Protein AF-A0A260ZDC8-F1 (afdb_monomer)

Secondary structure (DSSP, 8-state):
---HHHHHHHHHHHHHHHHHHHHHHHHHHHHHPPPP---TTSHHHHTTSS-------S-PPPTT-SPPP-SS-TTHHHHHHHHHHHHHTTT-TTTTHHHHHHHHHHHHHTTSS----TTTTTTTS------------------PPP-------

InterPro domains:
  IPR051383 Cytochrome c oxidase assembly protein COX19 [PTHR21107] (49-133)

Nearest PDB structures (foldseek):
  7pnw-assembly1_2  TM=5.302E-01  e=1.764E+00  Mus musculus
  8any-assembly1_A2  TM=4.873E-01  e=1.279E+00  Homo sapiens

Foldseek 3Di:
DDDPVNVVVVVVVVVVVVVVVVVVVVVVCVVPPDDPPDPPPCPVPVVPPDDPDDDPPDPDADPQHDQADPPVCQLVVLVVVLVVQCVVVVNPVVRSVVSVVVSVVSCCVVVSHPDDDCVVVVNPDDPPPDDDPPPPPVPPPPPDDDDDDDDDD

Mean predicted aligned error: 18.74 Å

Solvent-accessible surface area (backbone atoms only — not comparable to full-atom values): 10041 Å² total; per-residue (Å²): 135,85,53,74,65,61,54,52,53,50,53,55,52,52,52,52,53,50,52,51,53,51,49,54,52,49,55,52,45,69,76,64,56,72,74,79,82,72,62,90,85,52,59,73,71,66,68,69,77,74,69,97,69,82,74,75,86,61,90,64,74,56,98,80,54,80,76,58,75,73,82,88,45,85,52,46,66,40,46,46,52,30,52,50,41,25,60,77,53,72,66,40,58,80,81,33,44,68,45,44,48,54,29,51,49,46,28,36,76,69,67,51,37,81,83,71,59,53,55,83,75,64,61,64,76,78,76,80,75,70,88,68,84,71,79,81,73,83,61,80,79,76,82,72,79,86,80,89,83,83,91,78,136

Structure (mmCIF, N/CA/C/O backbone):
data_AF-A0A260ZDC8-F1
#
_entry.id   AF-A0A260ZDC8-F1
#
loop_
_atom_site.group_PDB
_atom_site.id
_atom_site.type_symbol
_atom_site.label_atom_id
_atom_site.label_alt_id
_atom_site.label_comp_id
_atom_site.label_asym_id
_atom_site.label_entity_id
_atom_site.label_seq_id
_atom_site.pdbx_PDB_ins_code
_atom_site.Cartn_x
_atom_site.Cartn_y
_atom_site.Cartn_z
_atom_site.occupancy
_atom_site.B_iso_or_equiv
_atom_site.auth_seq_id
_atom_site.auth_comp_id
_atom_site.auth_asym_id
_atom_site.auth_atom_id
_atom_site.pdbx_PDB_model_num
ATOM 1 N N . MET A 1 1 ? 73.227 -2.361 -9.002 1.00 75.94 1 MET A N 1
ATOM 2 C CA . MET A 1 1 ? 72.735 -1.542 -7.869 1.00 75.94 1 MET A CA 1
ATOM 3 C C . MET A 1 1 ? 71.475 -0.831 -8.337 1.00 75.94 1 MET A C 1
ATOM 5 O O . MET A 1 1 ? 71.539 -0.147 -9.349 1.00 75.94 1 MET A O 1
ATOM 9 N N . VAL A 1 2 ? 70.328 -1.054 -7.692 1.00 82.50 2 VAL A N 1
ATOM 10 C CA . VAL A 1 2 ? 69.068 -0.386 -8.069 1.00 82.50 2 VAL A CA 1
ATOM 11 C C . VAL A 1 2 ? 69.085 1.037 -7.507 1.00 82.50 2 VAL A C 1
ATOM 13 O O . VAL A 1 2 ? 69.376 1.231 -6.328 1.00 82.50 2 VAL A O 1
ATOM 16 N N . SER A 1 3 ? 68.812 2.037 -8.350 1.00 87.50 3 SER A N 1
ATOM 17 C CA . SER A 1 3 ? 68.726 3.436 -7.913 1.00 87.50 3 SER A CA 1
ATOM 18 C C . SER A 1 3 ? 67.497 3.646 -7.025 1.00 87.50 3 SER A C 1
ATOM 20 O O . SER A 1 3 ? 66.419 3.133 -7.324 1.00 87.50 3 SER A O 1
ATOM 22 N N . LYS A 1 4 ? 67.625 4.470 -5.979 1.00 85.69 4 LYS A N 1
ATOM 23 C CA . LYS A 1 4 ? 66.506 4.863 -5.102 1.00 85.69 4 LYS A CA 1
ATOM 24 C C . LYS A 1 4 ? 65.321 5.442 -5.892 1.00 85.69 4 LYS A C 1
ATOM 26 O O . LYS A 1 4 ? 64.175 5.211 -5.521 1.00 85.69 4 LYS A O 1
ATOM 31 N N . SER A 1 5 ? 65.593 6.109 -7.018 1.00 84.75 5 SER A N 1
ATOM 32 C CA . SER A 1 5 ? 64.555 6.632 -7.916 1.00 84.75 5 SER A CA 1
ATOM 33 C C . SER A 1 5 ? 63.720 5.534 -8.579 1.00 84.75 5 SER A C 1
ATOM 35 O O . SER A 1 5 ? 62.511 5.685 -8.687 1.00 84.75 5 SER A O 1
ATOM 37 N N . GLN A 1 6 ? 64.339 4.413 -8.958 1.00 86.81 6 GLN A N 1
ATOM 38 C CA . GLN A 1 6 ? 63.660 3.272 -9.587 1.00 86.81 6 GLN A CA 1
ATOM 39 C C . GLN A 1 6 ? 62.767 2.518 -8.589 1.00 86.81 6 GLN A C 1
ATOM 41 O O . GLN A 1 6 ? 61.715 1.999 -8.948 1.00 86.81 6 GLN A O 1
ATOM 46 N N . ILE A 1 7 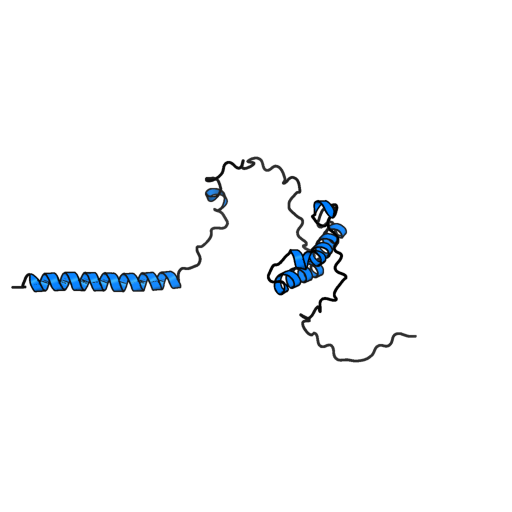? 63.159 2.498 -7.312 1.00 90.06 7 ILE A N 1
ATOM 47 C CA . ILE A 1 7 ? 62.334 1.936 -6.233 1.00 90.06 7 ILE A CA 1
ATOM 48 C C . ILE A 1 7 ? 61.107 2.828 -5.998 1.00 90.06 7 ILE A C 1
ATOM 50 O O . ILE A 1 7 ? 59.986 2.334 -5.898 1.00 90.06 7 ILE A O 1
ATOM 54 N N . GLN A 1 8 ? 61.303 4.149 -5.957 1.00 88.19 8 GLN A N 1
ATOM 55 C CA . GLN A 1 8 ? 60.221 5.104 -5.713 1.00 88.19 8 GLN A CA 1
ATOM 56 C C . GLN A 1 8 ? 59.183 5.125 -6.844 1.00 88.19 8 GLN A C 1
ATOM 58 O O . GLN A 1 8 ? 57.983 5.145 -6.567 1.00 88.19 8 GLN A O 1
ATOM 63 N N . THR A 1 9 ? 59.615 5.074 -8.106 1.00 89.69 9 THR A N 1
ATOM 64 C CA . THR A 1 9 ? 58.690 4.980 -9.247 1.00 89.69 9 THR A CA 1
ATOM 65 C C . THR A 1 9 ? 57.917 3.661 -9.246 1.00 89.69 9 THR A C 1
ATOM 67 O O . THR A 1 9 ? 56.724 3.663 -9.544 1.00 89.69 9 THR A O 1
ATOM 70 N N . GLY A 1 10 ? 58.547 2.555 -8.834 1.00 90.88 10 GLY A N 1
ATOM 71 C CA . GLY A 1 10 ? 57.879 1.261 -8.672 1.00 90.88 10 GLY A CA 1
ATOM 72 C C . GLY A 1 10 ? 56.771 1.276 -7.613 1.00 90.88 10 GLY A C 1
ATOM 73 O O . GLY A 1 10 ? 55.671 0.790 -7.870 1.00 90.88 10 GLY A O 1
ATOM 74 N N . ILE A 1 11 ? 57.021 1.888 -6.450 1.00 93.44 11 ILE A N 1
ATOM 75 C CA . ILE A 1 11 ? 56.027 1.997 -5.366 1.00 93.44 11 ILE A CA 1
ATOM 76 C C . ILE A 1 11 ? 54.827 2.845 -5.802 1.00 93.44 11 ILE A C 1
ATOM 78 O O . ILE A 1 11 ? 53.681 2.446 -5.598 1.00 93.44 11 ILE A O 1
ATOM 82 N N . LEU A 1 12 ? 55.074 4.003 -6.423 1.00 93.06 12 LEU A N 1
ATOM 83 C CA . LEU A 1 12 ? 53.998 4.882 -6.889 1.00 93.06 12 LEU A CA 1
ATOM 84 C C . LEU A 1 12 ? 53.160 4.220 -7.992 1.00 93.06 12 LEU A C 1
ATOM 86 O O . LEU A 1 12 ? 51.933 4.321 -7.968 1.00 93.06 12 LEU A O 1
ATOM 90 N N . GLY A 1 13 ? 53.804 3.493 -8.910 1.00 93.06 13 GLY A N 1
ATOM 91 C CA . GLY A 1 13 ? 53.114 2.730 -9.950 1.00 93.06 13 GLY A CA 1
ATOM 92 C C . GLY A 1 13 ? 52.233 1.613 -9.383 1.00 93.06 13 GLY A C 1
ATOM 93 O O . GLY A 1 13 ? 51.073 1.488 -9.775 1.00 93.06 13 GLY A O 1
ATOM 94 N N . ALA A 1 14 ? 52.741 0.841 -8.419 1.00 92.25 14 ALA A N 1
ATOM 95 C CA . ALA A 1 14 ? 51.980 -0.235 -7.784 1.00 92.25 14 ALA A CA 1
ATOM 96 C C . ALA A 1 14 ? 50.764 0.294 -7.002 1.00 92.25 14 ALA A C 1
ATOM 98 O O . ALA A 1 14 ? 49.666 -0.247 -7.138 1.00 92.25 14 ALA A O 1
ATOM 99 N N . SER A 1 15 ? 50.928 1.386 -6.248 1.00 92.31 15 SER A N 1
ATOM 100 C CA . SER A 1 15 ? 49.833 2.020 -5.501 1.00 92.31 15 SER A CA 1
ATOM 101 C C . SER A 1 15 ? 48.730 2.549 -6.418 1.00 92.31 15 SER A C 1
ATOM 103 O O . SER A 1 15 ? 47.547 2.356 -6.135 1.00 92.31 15 SER A O 1
ATOM 105 N N . LEU A 1 16 ? 49.098 3.172 -7.543 1.00 94.50 16 LEU A N 1
ATOM 106 C CA . LEU A 1 16 ? 48.127 3.667 -8.518 1.00 94.50 16 LEU A CA 1
ATOM 107 C C . LEU A 1 16 ? 47.341 2.514 -9.159 1.00 94.50 16 LEU A C 1
ATOM 109 O O . LEU A 1 16 ? 46.116 2.571 -9.237 1.00 94.50 16 LEU A O 1
ATOM 113 N N . MET A 1 17 ? 48.026 1.439 -9.554 1.00 93.31 17 MET A N 1
ATOM 114 C CA . MET A 1 17 ? 47.374 0.253 -10.120 1.00 93.31 17 MET A CA 1
ATOM 115 C C . MET A 1 17 ? 46.437 -0.423 -9.114 1.00 93.31 17 MET A C 1
ATOM 117 O O . MET A 1 17 ? 45.345 -0.858 -9.483 1.00 93.31 17 MET A O 1
ATOM 121 N N . MET A 1 18 ? 46.818 -0.473 -7.837 1.00 93.75 18 MET A N 1
ATOM 122 C CA . MET A 1 18 ? 45.972 -1.033 -6.782 1.00 93.75 18 MET A CA 1
ATOM 123 C C . MET A 1 18 ? 44.725 -0.176 -6.530 1.00 93.75 18 MET A C 1
ATOM 125 O O . MET A 1 18 ? 43.632 -0.716 -6.388 1.00 93.75 18 MET A O 1
ATOM 129 N N . ALA A 1 19 ? 44.854 1.153 -6.546 1.00 94.12 19 ALA A N 1
ATOM 130 C CA . ALA A 1 19 ? 43.715 2.058 -6.404 1.00 94.12 19 ALA A CA 1
ATOM 131 C C . ALA A 1 19 ? 42.733 1.934 -7.579 1.00 94.12 19 ALA A C 1
ATOM 133 O O . ALA A 1 19 ? 41.524 1.831 -7.369 1.00 94.12 19 ALA A O 1
ATOM 134 N N . ILE A 1 20 ? 43.253 1.881 -8.809 1.00 95.56 20 ILE A N 1
ATOM 135 C CA . ILE A 1 20 ? 42.438 1.749 -10.022 1.00 95.56 20 ILE A CA 1
ATOM 136 C C . ILE A 1 20 ? 41.698 0.406 -10.029 1.00 95.56 20 ILE A C 1
ATOM 138 O O . ILE A 1 20 ? 40.485 0.367 -10.222 1.00 95.56 20 ILE A O 1
ATOM 142 N N . THR A 1 21 ? 42.404 -0.699 -9.779 1.00 94.81 21 THR A N 1
ATOM 143 C CA . THR A 1 21 ? 41.791 -2.039 -9.759 1.00 94.81 21 THR A CA 1
ATOM 144 C C . THR A 1 21 ? 40.759 -2.181 -8.644 1.00 94.81 21 THR A C 1
ATOM 146 O O . THR A 1 21 ? 39.665 -2.684 -8.894 1.00 94.81 21 THR A O 1
ATOM 149 N N . CYS A 1 22 ? 41.052 -1.677 -7.443 1.00 91.44 22 CYS A N 1
ATOM 150 C CA . CYS A 1 22 ? 40.108 -1.687 -6.328 1.00 91.44 22 CYS A CA 1
ATOM 151 C C . CYS A 1 22 ? 38.849 -0.853 -6.637 1.00 91.44 22 CYS A C 1
ATOM 153 O O . CYS A 1 22 ? 37.739 -1.307 -6.365 1.00 91.44 22 CYS A O 1
ATOM 155 N N . GLY A 1 23 ? 38.999 0.310 -7.282 1.00 94.62 23 GLY A N 1
ATOM 156 C CA . GLY A 1 23 ? 37.877 1.142 -7.731 1.00 94.62 23 GLY A CA 1
ATOM 157 C C . GLY A 1 23 ? 36.967 0.432 -8.739 1.00 94.62 23 GLY A C 1
ATOM 158 O O . GLY A 1 23 ? 35.755 0.375 -8.533 1.00 94.62 23 GLY A O 1
ATOM 159 N N . TYR A 1 24 ? 37.542 -0.190 -9.776 1.00 95.81 24 TYR A N 1
ATOM 160 C CA . TYR A 1 24 ? 36.766 -0.962 -10.757 1.00 95.81 24 TYR A CA 1
ATOM 161 C C . TYR A 1 24 ? 36.030 -2.149 -10.123 1.00 95.81 24 TYR A C 1
ATOM 163 O O . TYR A 1 24 ? 34.867 -2.394 -10.445 1.00 95.81 24 TYR A O 1
ATOM 171 N N . ILE A 1 25 ? 36.679 -2.873 -9.205 1.00 93.56 25 ILE A N 1
ATOM 172 C CA . ILE A 1 25 ? 36.056 -3.987 -8.474 1.00 93.56 25 ILE A CA 1
ATOM 173 C C . ILE A 1 25 ? 34.901 -3.477 -7.604 1.00 93.56 25 ILE A C 1
ATOM 175 O O . ILE A 1 25 ? 33.834 -4.093 -7.579 1.00 93.56 25 ILE A O 1
ATOM 179 N N . TYR A 1 26 ? 35.085 -2.343 -6.924 1.00 92.12 26 TYR A N 1
ATOM 180 C CA . TYR A 1 26 ? 34.056 -1.740 -6.084 1.00 92.12 26 TYR A CA 1
ATOM 181 C C . TYR A 1 26 ? 32.831 -1.301 -6.897 1.00 92.12 26 TYR A C 1
ATOM 183 O O . TYR A 1 26 ? 31.707 -1.652 -6.539 1.00 92.12 26 TYR A O 1
ATOM 191 N N . GLU A 1 27 ? 33.021 -0.610 -8.025 1.00 91.88 27 GLU A N 1
ATOM 192 C CA . GLU A 1 27 ? 31.918 -0.232 -8.921 1.00 91.88 27 GLU A CA 1
ATOM 193 C C . GLU A 1 27 ? 31.216 -1.451 -9.540 1.00 91.88 27 GLU A C 1
ATOM 195 O O . GLU A 1 27 ? 29.985 -1.477 -9.653 1.00 91.88 27 GLU A O 1
ATOM 200 N N . TYR A 1 28 ? 31.974 -2.483 -9.924 1.00 93.81 28 TYR A N 1
ATOM 201 C CA . TYR A 1 28 ? 31.418 -3.733 -10.445 1.00 93.81 28 TYR A CA 1
ATOM 202 C C . TYR A 1 28 ? 30.541 -4.432 -9.400 1.00 93.81 28 TYR A C 1
ATOM 204 O O . TYR A 1 28 ? 29.414 -4.837 -9.704 1.00 93.81 28 TYR A O 1
ATOM 212 N N . TRP A 1 29 ? 31.026 -4.505 -8.158 1.00 90.12 29 TRP A N 1
ATOM 213 C CA . TRP A 1 29 ? 30.273 -5.031 -7.025 1.00 90.12 29 TRP A CA 1
ATOM 214 C C . TRP A 1 29 ? 29.031 -4.183 -6.725 1.00 90.12 29 TRP A C 1
ATOM 216 O O . TRP A 1 29 ? 27.955 -4.739 -6.528 1.00 90.12 29 TRP A O 1
ATOM 226 N N . GLN A 1 30 ? 29.114 -2.849 -6.776 1.00 86.75 30 GLN A N 1
ATOM 227 C CA . GLN A 1 30 ? 27.949 -1.982 -6.561 1.00 86.75 30 GLN A CA 1
ATOM 228 C C . GLN A 1 30 ? 26.826 -2.217 -7.582 1.00 86.75 30 GLN A C 1
ATOM 230 O O . GLN A 1 30 ? 25.653 -2.120 -7.211 1.00 86.75 30 GLN A O 1
ATOM 235 N N . LYS A 1 31 ? 27.170 -2.542 -8.836 1.00 90.81 31 LYS A N 1
ATOM 236 C CA . LYS A 1 31 ? 26.202 -2.855 -9.903 1.00 90.81 31 LYS A CA 1
ATOM 237 C C . LYS A 1 31 ? 25.563 -4.239 -9.765 1.00 90.81 31 LYS A C 1
ATOM 239 O O . LYS A 1 31 ? 24.433 -4.412 -10.204 1.00 90.81 31 LYS A O 1
ATOM 244 N N . HIS A 1 32 ? 26.260 -5.197 -9.155 1.00 89.19 32 HIS A N 1
ATOM 245 C CA . HIS A 1 32 ? 25.826 -6.599 -9.066 1.00 89.19 32 HIS A CA 1
ATOM 246 C C . HIS A 1 32 ? 25.562 -7.066 -7.635 1.00 89.19 32 HIS A C 1
ATOM 248 O O . HIS A 1 32 ? 25.428 -8.267 -7.397 1.00 89.19 32 HIS A O 1
ATOM 254 N N . LYS A 1 33 ? 25.498 -6.145 -6.667 1.00 83.31 33 LYS A N 1
ATOM 255 C CA . LYS A 1 33 ? 25.159 -6.499 -5.293 1.00 83.31 33 LYS A CA 1
ATOM 256 C C . LYS A 1 33 ? 23.786 -7.183 -5.307 1.00 83.31 33 LYS A C 1
ATOM 258 O O . LYS A 1 33 ? 22.835 -6.590 -5.831 1.00 83.31 33 LYS A O 1
ATOM 263 N N . PRO A 1 34 ? 23.662 -8.416 -4.779 1.00 80.81 34 PRO A N 1
ATOM 264 C CA . PRO A 1 34 ? 22.345 -8.993 -4.581 1.00 80.81 34 PRO A CA 1
ATOM 265 C C . PRO A 1 34 ? 21.536 -8.009 -3.724 1.00 80.81 34 PRO A C 1
ATOM 267 O O . PRO A 1 34 ? 22.127 -7.298 -2.895 1.00 80.81 34 PRO A O 1
ATOM 270 N N . PRO A 1 35 ? 20.211 -7.902 -3.931 1.00 79.75 35 PRO A N 1
ATOM 271 C CA . PRO A 1 35 ? 19.386 -7.151 -2.998 1.00 79.75 35 PRO A CA 1
ATOM 272 C C . PRO A 1 35 ? 19.725 -7.645 -1.588 1.00 79.75 35 PRO A C 1
ATOM 274 O O . PRO A 1 35 ? 19.969 -8.845 -1.431 1.00 79.75 35 PRO A O 1
ATOM 277 N N . PRO A 1 36 ? 19.816 -6.751 -0.584 1.00 74.88 36 PRO A N 1
ATOM 278 C CA . PRO A 1 36 ? 20.032 -7.206 0.779 1.00 74.88 36 PRO A CA 1
ATOM 279 C C . PRO A 1 36 ? 18.994 -8.291 1.045 1.00 74.88 36 PRO A C 1
ATOM 281 O O . PRO A 1 36 ? 17.800 -8.046 0.864 1.00 74.88 36 PRO A O 1
ATOM 284 N N . GLU A 1 37 ? 19.442 -9.503 1.375 1.00 69.56 37 GLU A N 1
ATOM 285 C CA . GLU A 1 37 ? 18.529 -10.523 1.858 1.00 69.56 37 GLU A CA 1
ATOM 286 C C . GLU A 1 37 ? 17.964 -9.950 3.140 1.00 69.56 37 GLU A C 1
ATOM 288 O O . GLU A 1 37 ? 18.653 -9.818 4.147 1.00 69.56 37 GLU A O 1
ATOM 293 N N . ILE A 1 38 ? 16.733 -9.474 3.053 1.00 62.56 38 ILE A N 1
ATOM 294 C CA . ILE A 1 38 ? 16.008 -8.999 4.202 1.00 62.56 38 ILE A CA 1
ATOM 295 C C . ILE A 1 38 ? 15.522 -10.271 4.905 1.00 62.56 38 ILE A C 1
ATOM 297 O O . ILE A 1 38 ? 14.599 -10.910 4.389 1.00 62.56 38 ILE A O 1
ATOM 301 N N . PRO A 1 39 ? 16.087 -10.676 6.060 1.00 64.06 39 PRO A N 1
ATOM 302 C CA . PRO A 1 39 ? 15.487 -11.742 6.835 1.00 64.06 39 PRO A CA 1
ATOM 303 C C . PRO A 1 39 ? 14.135 -11.232 7.336 1.00 64.06 39 PRO A C 1
ATOM 305 O O . PRO A 1 39 ? 14.047 -10.413 8.252 1.00 64.06 39 PRO A O 1
ATOM 308 N N . ILE A 1 40 ? 13.062 -11.749 6.740 1.00 63.00 40 ILE A N 1
ATOM 309 C CA . ILE A 1 40 ? 11.662 -11.540 7.149 1.00 63.00 40 ILE A CA 1
ATOM 310 C C . ILE A 1 40 ? 11.423 -11.789 8.652 1.00 63.00 40 ILE A C 1
ATOM 312 O O . ILE A 1 40 ? 10.418 -11.343 9.185 1.00 63.00 40 ILE A O 1
ATOM 316 N N . GLN A 1 41 ? 12.358 -12.440 9.352 1.00 59.53 41 GLN A N 1
ATOM 317 C CA . GLN A 1 41 ? 12.256 -12.800 10.766 1.00 59.53 41 GLN A CA 1
ATOM 318 C C . GLN A 1 41 ? 13.000 -11.866 11.743 1.00 59.53 41 GLN A C 1
ATOM 320 O O . GLN A 1 41 ? 12.909 -12.088 12.946 1.00 59.53 41 GLN A O 1
ATOM 325 N N . SER A 1 42 ? 13.751 -10.845 11.293 1.00 57.69 42 SER A N 1
ATOM 326 C CA . SER A 1 42 ? 14.580 -10.028 12.212 1.00 57.69 42 SER A CA 1
ATOM 327 C C . SER A 1 42 ? 14.206 -8.545 12.320 1.00 57.69 42 SER A C 1
ATOM 329 O O . SER A 1 42 ? 14.893 -7.799 13.026 1.00 57.69 42 SER A O 1
ATOM 331 N N . TRP A 1 43 ? 13.130 -8.097 11.667 1.00 56.97 43 TRP A N 1
ATOM 332 C CA . TRP A 1 43 ? 12.678 -6.698 11.741 1.00 56.97 43 TRP A CA 1
ATOM 333 C C . TRP A 1 43 ? 12.189 -6.286 13.130 1.00 56.97 43 TRP A C 1
ATOM 335 O O . TRP A 1 43 ? 12.360 -5.130 13.527 1.00 56.97 43 TRP A O 1
ATOM 345 N N . ASP A 1 44 ? 11.681 -7.241 13.911 1.00 62.25 44 ASP A N 1
ATOM 346 C CA . ASP A 1 44 ? 11.185 -6.995 15.267 1.00 62.25 44 ASP A CA 1
ATOM 347 C C . ASP A 1 44 ? 12.277 -6.468 16.199 1.00 62.25 44 ASP A C 1
ATOM 349 O O . ASP A 1 44 ? 12.001 -5.613 17.046 1.00 62.25 44 ASP A O 1
ATOM 353 N N . LYS A 1 45 ? 13.518 -6.934 16.000 1.00 60.28 45 LYS A N 1
ATOM 354 C CA . LYS A 1 45 ? 14.691 -6.576 16.806 1.00 60.28 45 LYS A CA 1
ATOM 355 C C . LYS A 1 45 ? 15.251 -5.194 16.462 1.00 60.28 45 LYS A C 1
ATOM 357 O O . LYS A 1 45 ? 15.790 -4.528 17.338 1.00 60.28 45 LYS A O 1
ATOM 362 N N . TYR A 1 46 ? 15.134 -4.755 15.207 1.00 56.50 46 TYR A N 1
ATOM 363 C CA . TYR A 1 46 ? 15.711 -3.480 14.762 1.00 56.50 46 TYR A CA 1
ATOM 364 C C . TYR A 1 46 ? 14.791 -2.291 15.066 1.00 56.50 46 TYR A C 1
ATOM 366 O O . TYR A 1 46 ? 15.254 -1.213 15.422 1.00 56.50 46 TYR A O 1
ATOM 374 N N . MET A 1 47 ? 13.472 -2.494 15.025 1.00 59.97 47 MET A N 1
ATOM 375 C CA . MET A 1 47 ? 12.511 -1.426 15.318 1.00 59.97 47 MET A CA 1
ATOM 376 C C . MET A 1 47 ? 12.233 -1.226 16.825 1.00 59.97 47 MET A C 1
ATOM 378 O O . MET A 1 47 ? 11.426 -0.366 17.178 1.00 59.97 47 MET A O 1
ATOM 382 N N . SER A 1 48 ? 12.801 -2.035 17.733 1.00 56.78 48 SER A N 1
ATOM 383 C CA . SER A 1 48 ? 12.554 -1.911 19.185 1.00 56.78 48 SER A CA 1
ATOM 384 C C . SER A 1 48 ? 13.485 -0.924 19.885 1.00 56.78 48 SER A C 1
ATOM 386 O O . SER A 1 48 ? 13.280 -0.636 21.059 1.00 56.78 48 SER A O 1
ATOM 388 N N . GLN A 1 49 ? 14.520 -0.436 19.197 1.00 60.31 49 GLN A N 1
ATOM 389 C CA . GLN A 1 49 ? 15.612 0.309 19.827 1.00 60.31 49 GLN A CA 1
ATOM 390 C C . GLN A 1 49 ? 15.531 1.831 19.633 1.00 60.31 49 GLN A C 1
ATOM 392 O O . GLN A 1 49 ? 16.277 2.567 20.270 1.00 60.31 49 GLN A O 1
ATOM 397 N N . THR A 1 50 ? 14.606 2.324 18.807 1.00 51.75 50 THR A N 1
ATOM 398 C CA . THR A 1 50 ? 14.489 3.754 18.488 1.00 51.75 50 THR A CA 1
ATOM 399 C C . THR A 1 50 ? 13.033 4.216 18.533 1.00 51.75 50 THR A C 1
ATOM 401 O O . THR A 1 50 ? 12.400 4.406 17.497 1.00 51.75 50 THR A O 1
ATOM 404 N N . GLY A 1 51 ? 12.474 4.400 19.730 1.00 63.31 51 GLY A N 1
ATOM 405 C CA . GLY A 1 51 ? 11.240 5.174 19.880 1.00 63.31 51 GLY A CA 1
ATOM 406 C C . GLY A 1 51 ? 10.553 5.029 21.243 1.00 63.31 51 GLY A C 1
ATOM 407 O O . GLY A 1 51 ? 10.533 3.932 21.792 1.00 63.31 51 GLY A O 1
ATOM 408 N N . PRO A 1 52 ? 9.929 6.095 21.779 1.00 62.91 52 PRO A N 1
ATOM 409 C CA . PRO A 1 52 ? 9.147 6.056 23.018 1.00 62.91 52 PRO A CA 1
ATOM 410 C C . PRO A 1 52 ? 7.735 5.466 22.818 1.00 62.91 52 PRO A C 1
ATOM 412 O O . PRO A 1 52 ? 6.841 5.698 23.628 1.00 62.91 52 PRO A O 1
ATOM 415 N N . PHE A 1 53 ? 7.500 4.720 21.735 1.00 60.62 53 PHE A N 1
ATOM 416 C CA . PHE A 1 53 ? 6.212 4.081 21.497 1.00 60.62 53 PHE A CA 1
ATOM 417 C C . PHE A 1 53 ? 6.167 2.747 22.245 1.00 60.62 53 PHE A C 1
ATOM 419 O O . PHE A 1 53 ? 6.906 1.816 21.925 1.00 60.62 53 PHE A O 1
ATOM 426 N N . ILE A 1 54 ? 5.307 2.683 23.263 1.00 60.22 54 ILE A N 1
ATOM 427 C CA . ILE A 1 54 ? 4.994 1.486 24.046 1.00 60.22 54 ILE A CA 1
ATOM 428 C C . ILE A 1 54 ? 4.707 0.327 23.083 1.00 60.22 54 ILE A C 1
ATOM 430 O O . ILE A 1 54 ? 3.669 0.288 22.424 1.00 60.22 54 ILE A O 1
ATOM 434 N N . ARG A 1 55 ? 5.621 -0.643 23.000 1.00 60.91 55 ARG A N 1
ATOM 435 C CA . ARG A 1 55 ? 5.299 -1.943 22.417 1.00 60.91 55 ARG A CA 1
ATOM 436 C C . ARG A 1 55 ? 4.430 -2.665 23.431 1.00 60.91 55 ARG A C 1
ATOM 438 O O . ARG A 1 55 ? 4.903 -3.036 24.499 1.00 60.91 55 ARG A O 1
ATOM 445 N N . VAL A 1 56 ? 3.153 -2.800 23.104 1.00 58.19 56 VAL A N 1
ATOM 446 C CA . VAL A 1 56 ? 2.181 -3.616 23.829 1.00 58.19 56 VAL A CA 1
ATOM 447 C C . VAL A 1 56 ? 2.719 -5.056 23.852 1.00 58.19 56 VAL A C 1
ATOM 449 O O . VAL A 1 56 ? 2.689 -5.759 22.848 1.00 58.19 56 VAL A O 1
ATOM 452 N N . THR A 1 57 ? 3.336 -5.449 24.969 1.00 66.50 57 THR A N 1
ATOM 453 C CA . THR A 1 57 ? 4.011 -6.748 25.175 1.00 66.50 57 THR A CA 1
ATOM 454 C C . THR A 1 57 ? 3.065 -7.855 25.625 1.00 66.50 57 THR A C 1
ATOM 456 O O . THR A 1 57 ? 3.460 -9.014 25.718 1.00 66.50 57 THR A O 1
ATOM 459 N N . THR A 1 58 ? 1.801 -7.527 25.865 1.00 57.19 58 THR A N 1
ATOM 460 C CA . THR A 1 58 ? 0.715 -8.495 25.951 1.00 57.19 58 THR A CA 1
ATOM 461 C C . THR A 1 58 ? -0.008 -8.458 24.616 1.00 57.19 58 THR A C 1
ATOM 463 O O . THR A 1 58 ? -0.388 -7.385 24.170 1.00 57.19 58 THR A O 1
ATOM 466 N N . VAL A 1 59 ? -0.191 -9.592 23.938 1.00 54.88 59 VAL A N 1
ATOM 467 C CA . VAL A 1 59 ? -1.008 -9.644 22.713 1.00 54.88 59 VAL A CA 1
ATOM 468 C C . VAL A 1 59 ? -2.469 -9.427 23.115 1.00 54.88 59 VAL A C 1
ATOM 470 O O . VAL A 1 59 ? -3.260 -10.358 23.206 1.00 54.88 59 VAL A O 1
ATOM 473 N N . SER A 1 60 ? -2.830 -8.186 23.431 1.00 58.84 60 SER A N 1
ATOM 474 C CA . SER A 1 60 ? -4.213 -7.760 23.371 1.00 58.84 60 SER A CA 1
ATOM 475 C C . SER A 1 60 ? -4.589 -7.819 21.901 1.00 58.84 60 SER A C 1
ATOM 477 O O . SER A 1 60 ? -3.858 -7.285 21.062 1.00 58.84 60 SER A O 1
ATOM 479 N N . ALA A 1 61 ? -5.703 -8.479 21.584 1.00 59.84 61 ALA A N 1
ATOM 480 C CA . ALA A 1 61 ? -6.236 -8.454 20.231 1.00 59.84 61 ALA A CA 1
ATOM 481 C C . ALA A 1 61 ? -6.274 -6.992 19.746 1.00 59.84 61 ALA A C 1
ATOM 483 O O . ALA A 1 61 ? -6.610 -6.108 20.549 1.00 59.84 61 ALA A O 1
ATOM 484 N N . PRO A 1 62 ? -5.896 -6.713 18.480 1.00 60.94 62 PRO A N 1
ATOM 485 C CA . PRO A 1 62 ? -6.041 -5.376 17.928 1.00 60.94 62 PRO A CA 1
ATOM 486 C C . PRO A 1 62 ? -7.468 -4.920 18.208 1.00 60.94 62 PRO A C 1
ATOM 488 O O . PRO A 1 62 ? -8.399 -5.699 18.020 1.00 60.94 62 PRO A O 1
ATOM 491 N N . LEU A 1 63 ? -7.652 -3.679 18.656 1.00 62.28 63 LEU A N 1
ATOM 492 C CA . LEU A 1 63 ? -8.971 -3.169 19.050 1.00 62.28 63 LEU A CA 1
ATOM 493 C C . LEU A 1 63 ? -10.043 -3.333 17.951 1.00 62.28 63 LEU A C 1
ATOM 495 O O . LEU A 1 63 ? -11.227 -3.339 18.263 1.00 62.28 63 LEU A O 1
ATOM 499 N N . LYS A 1 64 ? -9.6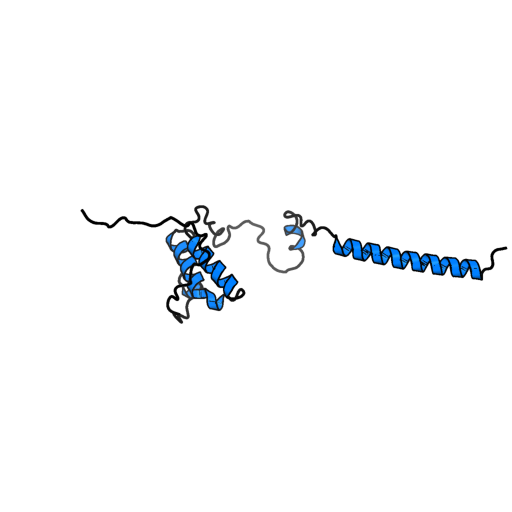31 -3.486 16.683 1.00 61.75 64 LYS A N 1
ATOM 500 C CA . LYS A 1 64 ? -10.494 -3.762 15.521 1.00 61.75 64 LYS A CA 1
ATOM 501 C C . LYS A 1 64 ? -10.222 -5.111 14.817 1.00 61.75 64 LYS A C 1
ATOM 503 O O . LYS A 1 64 ? -10.676 -5.315 13.699 1.00 61.75 64 LYS A O 1
ATOM 508 N N . GLY A 1 65 ? -9.481 -6.026 15.447 1.00 62.91 65 GLY A N 1
ATOM 509 C CA . GLY A 1 65 ? -9.115 -7.328 14.874 1.00 62.91 65 GLY A CA 1
ATOM 510 C C . GLY A 1 65 ? -8.182 -7.243 13.656 1.00 62.91 65 GLY A C 1
ATOM 511 O O . GLY A 1 65 ? -7.834 -6.165 13.175 1.00 62.91 65 GLY A O 1
ATOM 512 N N . SER A 1 66 ? -7.719 -8.394 13.165 1.00 68.94 66 SER A N 1
ATOM 513 C CA . SER A 1 66 ? -7.057 -8.487 11.859 1.00 68.94 66 SER A CA 1
ATOM 514 C C . SER A 1 66 ? -8.110 -8.307 10.767 1.00 68.94 66 SER A C 1
ATOM 516 O O . SER A 1 66 ? -9.103 -9.031 10.769 1.00 68.94 66 SER A O 1
ATOM 518 N N . PHE A 1 67 ? -7.904 -7.363 9.847 1.00 62.62 67 PHE A N 1
ATOM 519 C CA . PHE A 1 67 ? -8.853 -7.096 8.766 1.00 62.62 67 PHE A CA 1
ATOM 520 C C . PHE A 1 67 ? -9.138 -8.384 7.975 1.00 62.62 67 PHE A C 1
ATOM 522 O O . PHE A 1 67 ? -8.180 -9.012 7.512 1.00 62.62 67 PHE A O 1
ATOM 529 N N . PRO A 1 68 ? -10.408 -8.798 7.821 1.00 79.31 68 PRO A N 1
ATOM 530 C CA . PRO A 1 68 ? -10.747 -10.009 7.088 1.00 79.31 68 PRO A CA 1
ATOM 531 C C . PRO A 1 68 ? -10.193 -9.930 5.664 1.00 79.31 68 PRO A C 1
ATOM 533 O O . PRO A 1 68 ? -10.398 -8.937 4.956 1.00 79.31 68 PRO A O 1
ATOM 536 N N . LEU A 1 69 ? -9.462 -10.958 5.239 1.00 83.69 69 LEU A N 1
ATOM 537 C CA . LEU A 1 69 ? -9.054 -11.078 3.845 1.00 83.69 69 LEU A CA 1
ATOM 538 C C . LEU A 1 69 ? -10.244 -11.582 3.026 1.00 83.69 69 LEU A C 1
ATOM 540 O O . LEU A 1 69 ? -10.948 -12.501 3.438 1.00 83.69 69 LEU A O 1
ATOM 544 N N . ASP A 1 70 ? -10.454 -10.978 1.858 1.00 87.56 70 ASP A N 1
ATOM 545 C CA . ASP A 1 70 ? -11.445 -11.437 0.884 1.00 87.56 70 ASP A CA 1
ATOM 546 C C . ASP A 1 70 ? -10.909 -12.686 0.170 1.00 87.56 70 ASP A C 1
ATOM 548 O O . ASP A 1 70 ? -10.291 -12.602 -0.892 1.00 87.56 70 ASP A O 1
ATOM 552 N N . HIS A 1 71 ? -11.059 -13.845 0.811 1.00 89.69 71 HIS A N 1
ATOM 553 C CA . HIS A 1 71 ? -10.548 -15.117 0.297 1.00 89.69 71 HIS A CA 1
ATOM 554 C C . HIS A 1 71 ? -11.305 -15.604 -0.941 1.00 89.69 71 HIS A C 1
ATOM 556 O O . HIS A 1 71 ? -10.703 -16.203 -1.831 1.00 89.69 71 HIS A O 1
ATOM 562 N N . GLU A 1 72 ? -12.610 -15.345 -0.994 1.00 89.44 72 GLU A N 1
ATOM 563 C CA . GLU A 1 72 ? -13.488 -15.768 -2.088 1.00 89.44 72 GLU A CA 1
ATOM 564 C C . GLU A 1 72 ? -13.444 -14.787 -3.269 1.00 89.44 72 GLU A C 1
ATOM 566 O O . GLU A 1 72 ? -13.842 -15.128 -4.383 1.00 89.44 72 GLU A O 1
ATOM 571 N N . GLY A 1 73 ? -12.886 -13.589 -3.060 1.00 93.00 73 GLY A N 1
ATOM 572 C CA . GLY A 1 73 ? -12.771 -12.557 -4.084 1.00 93.00 73 GLY A CA 1
ATOM 573 C C . GLY A 1 73 ? -14.110 -11.900 -4.410 1.00 93.00 73 GLY A C 1
ATOM 574 O O . GLY A 1 73 ? -14.291 -11.428 -5.535 1.00 93.00 73 GLY A O 1
ATOM 575 N N . THR A 1 74 ? -15.039 -11.872 -3.456 1.00 93.62 74 THR A N 1
ATOM 576 C CA . THR A 1 74 ? -16.402 -11.357 -3.632 1.00 93.62 74 THR A CA 1
ATOM 577 C C . THR A 1 74 ? -16.410 -9.881 -4.024 1.00 93.62 74 THR A C 1
ATOM 579 O O . THR A 1 74 ? -17.239 -9.470 -4.829 1.00 93.62 74 THR A O 1
ATOM 582 N N . CYS A 1 75 ? -15.445 -9.099 -3.531 1.00 95.50 75 CYS A N 1
ATOM 583 C CA . CYS A 1 75 ? -15.287 -7.676 -3.848 1.00 95.50 75 CYS A CA 1
ATOM 584 C C . CYS A 1 75 ? -14.074 -7.403 -4.749 1.00 95.50 75 CYS A C 1
ATOM 586 O O . CYS A 1 75 ? -13.521 -6.295 -4.771 1.00 95.50 75 CYS A O 1
ATOM 588 N N . LYS A 1 76 ? -13.604 -8.424 -5.480 1.00 94.31 76 LYS A N 1
ATOM 589 C CA . LYS A 1 76 ? -12.418 -8.318 -6.339 1.00 94.31 76 LYS A CA 1
ATOM 590 C C . LYS A 1 76 ? -12.633 -7.351 -7.502 1.00 94.31 76 LYS A C 1
ATOM 592 O O . LYS A 1 76 ? -11.679 -6.694 -7.911 1.00 94.31 76 LYS A O 1
ATOM 597 N N . LEU A 1 77 ? -13.849 -7.250 -8.037 1.00 94.62 77 LEU A N 1
ATOM 598 C CA . LEU A 1 77 ? -14.144 -6.356 -9.158 1.00 94.62 77 LEU A CA 1
ATOM 599 C C . LEU A 1 77 ? -13.993 -4.885 -8.749 1.00 94.62 77 LEU A C 1
ATOM 601 O O . LEU A 1 77 ? -13.268 -4.132 -9.397 1.00 94.62 77 LEU A O 1
ATOM 605 N N . GLU A 1 78 ? -14.617 -4.492 -7.644 1.00 95.31 78 GLU A N 1
ATOM 606 C CA . GLU A 1 78 ? -14.554 -3.140 -7.090 1.00 95.31 78 GLU A CA 1
ATOM 607 C C . GLU A 1 78 ? -13.126 -2.801 -6.651 1.00 95.31 78 GLU A C 1
ATOM 609 O O . GLU A 1 78 ? -12.638 -1.699 -6.917 1.00 95.31 78 GLU A O 1
ATOM 614 N N . MET A 1 79 ? -12.414 -3.773 -6.064 1.00 94.44 79 MET A N 1
ATOM 615 C CA . MET A 1 79 ? -10.990 -3.640 -5.750 1.00 94.44 79 MET A CA 1
ATOM 616 C C . MET A 1 79 ? -10.176 -3.324 -7.008 1.00 94.44 79 MET A C 1
ATOM 618 O O . MET A 1 79 ? -9.381 -2.386 -7.007 1.00 94.44 79 MET A O 1
ATOM 622 N N . LEU A 1 80 ? -10.361 -4.093 -8.086 1.00 95.06 80 LEU A N 1
ATOM 623 C CA . LEU A 1 80 ? -9.638 -3.882 -9.339 1.00 95.06 80 LEU A CA 1
ATOM 624 C C . LEU A 1 80 ? -9.966 -2.521 -9.953 1.00 95.06 80 LEU A C 1
ATOM 626 O O . LEU A 1 80 ? -9.042 -1.822 -10.361 1.00 95.06 80 LEU A O 1
ATOM 630 N N . ASN A 1 81 ? -11.234 -2.108 -9.956 1.00 94.00 81 ASN A N 1
ATOM 631 C CA . ASN A 1 81 ? -11.635 -0.787 -10.445 1.00 94.00 81 ASN A CA 1
ATOM 632 C C . ASN A 1 81 ? -10.932 0.335 -9.670 1.00 94.00 81 ASN A C 1
ATOM 634 O O . ASN A 1 81 ? -10.424 1.285 -10.271 1.00 94.00 81 ASN A O 1
ATOM 638 N N . TYR A 1 82 ? -10.837 0.208 -8.345 1.00 95.56 82 TYR A N 1
ATOM 639 C CA . TYR A 1 82 ? -10.114 1.171 -7.518 1.00 95.56 82 TYR A CA 1
ATOM 640 C C . TYR A 1 82 ? -8.615 1.198 -7.850 1.00 95.56 82 TYR A C 1
ATOM 642 O O . TYR A 1 82 ? -8.044 2.277 -8.028 1.00 95.56 82 TYR A O 1
ATOM 650 N N . MET A 1 83 ? -7.985 0.032 -8.021 1.00 95.12 83 MET A N 1
ATOM 651 C CA . MET A 1 83 ? -6.565 -0.061 -8.388 1.00 95.12 83 MET A CA 1
ATOM 652 C C . MET A 1 83 ? -6.278 0.507 -9.782 1.00 95.12 83 MET A C 1
ATOM 654 O O . MET A 1 83 ? -5.274 1.199 -9.965 1.00 95.12 83 MET A O 1
ATOM 658 N N . VAL A 1 84 ? -7.161 0.261 -10.754 1.00 96.31 84 VAL A N 1
ATOM 659 C CA . VAL A 1 84 ? -7.070 0.845 -12.100 1.00 96.31 84 VAL A CA 1
ATOM 660 C C . VAL A 1 84 ? -7.166 2.364 -12.018 1.00 96.31 84 VAL A C 1
ATOM 662 O O . VAL A 1 84 ? -6.296 3.047 -12.555 1.00 96.31 84 VAL A O 1
ATOM 665 N N . CYS A 1 85 ? -8.135 2.898 -11.269 1.00 95.38 85 CYS A N 1
ATOM 666 C CA . CYS A 1 85 ? -8.249 4.340 -11.068 1.00 95.38 85 CYS A CA 1
ATOM 667 C C . CYS A 1 85 ? -6.964 4.927 -10.466 1.00 95.38 85 CYS A C 1
ATOM 669 O O . CYS A 1 85 ? -6.427 5.906 -10.986 1.00 95.38 85 CYS A O 1
ATOM 671 N N . LEU A 1 86 ? -6.419 4.315 -9.407 1.00 95.25 86 LEU A N 1
ATOM 672 C CA . LEU A 1 86 ? -5.165 4.778 -8.807 1.00 95.25 86 LEU A CA 1
ATOM 673 C C . LEU A 1 86 ? -4.024 4.778 -9.823 1.00 95.25 86 LEU A C 1
ATOM 675 O O . LEU A 1 86 ? -3.249 5.731 -9.876 1.00 95.25 86 LEU A O 1
ATOM 679 N N . HIS A 1 87 ? -3.925 3.740 -10.649 1.00 95.62 87 HIS A N 1
ATO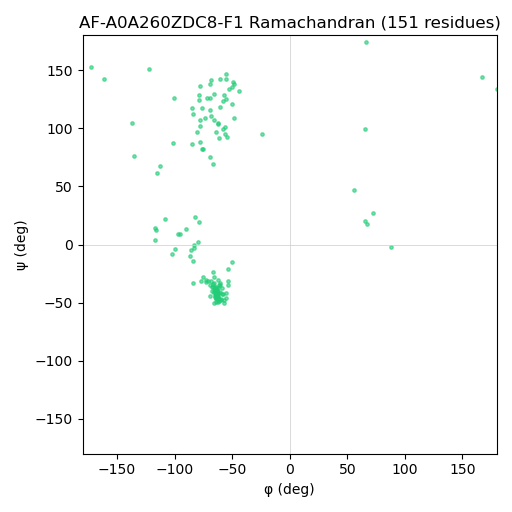M 680 C CA . HIS A 1 87 ? -2.907 3.667 -11.686 1.00 95.62 87 HIS A CA 1
ATOM 681 C C . HIS A 1 87 ? -3.062 4.794 -12.724 1.00 95.62 87 HIS A C 1
ATOM 683 O O . HIS A 1 87 ? -2.105 5.526 -12.984 1.00 95.62 87 HIS A O 1
ATOM 689 N N . GLU A 1 88 ? -4.267 4.998 -13.260 1.00 95.19 88 GLU A N 1
ATOM 690 C CA . GLU A 1 88 ? -4.563 6.044 -14.251 1.00 95.19 88 GLU A CA 1
ATOM 691 C C . GLU A 1 88 ? -4.342 7.458 -13.704 1.00 95.19 88 GLU A C 1
ATOM 693 O O . GLU A 1 88 ? -3.836 8.339 -14.405 1.00 95.19 88 GLU A O 1
ATOM 698 N N . LYS A 1 89 ? -4.677 7.679 -12.430 1.00 95.50 89 LYS A N 1
ATOM 699 C CA . LYS A 1 89 ? -4.567 8.981 -11.760 1.00 95.50 89 LYS A CA 1
ATOM 700 C C . LYS A 1 89 ? -3.223 9.210 -11.077 1.00 95.50 89 LYS A C 1
ATOM 702 O O . LYS A 1 89 ? -3.086 10.161 -10.307 1.00 95.50 89 LYS A O 1
ATOM 707 N N . LYS A 1 90 ? -2.214 8.382 -11.374 1.00 94.50 90 LYS A N 1
ATOM 708 C CA . LYS A 1 90 ? -0.849 8.487 -10.822 1.00 94.50 90 LYS A CA 1
ATOM 709 C C . LYS A 1 90 ? -0.828 8.473 -9.289 1.00 94.50 90 LYS A C 1
ATOM 711 O O . LYS A 1 90 ? -0.168 9.290 -8.656 1.00 94.50 90 LYS A O 1
ATOM 716 N N . GLN A 1 91 ? -1.560 7.531 -8.705 1.00 93.12 91 GLN A N 1
ATOM 717 C CA . GLN A 1 91 ? -1.687 7.300 -7.263 1.00 93.12 91 GLN A CA 1
ATOM 718 C C . GLN A 1 91 ? -2.365 8.449 -6.493 1.00 93.12 91 GLN A C 1
ATOM 720 O O . GLN A 1 91 ? -2.239 8.551 -5.273 1.00 93.12 91 GLN A O 1
ATOM 725 N N . GLN A 1 92 ? -3.127 9.310 -7.177 1.00 92.81 92 GLN A N 1
ATOM 726 C CA . GLN A 1 92 ? -3.924 10.350 -6.526 1.00 92.81 92 GLN A CA 1
ATOM 727 C C . GLN A 1 92 ? -5.241 9.786 -5.977 1.00 92.81 92 GLN A C 1
ATOM 729 O O . GLN A 1 92 ? -6.249 9.687 -6.676 1.00 92.81 92 GLN A O 1
ATOM 734 N N . ASN A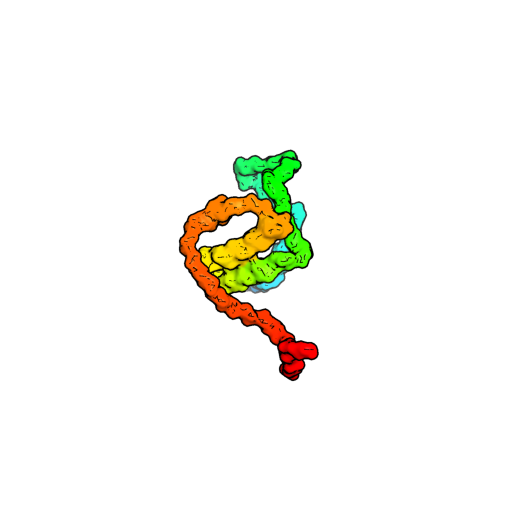 1 93 ? -5.251 9.458 -4.684 1.00 89.00 93 ASN A N 1
ATOM 735 C CA . ASN A 1 93 ? -6.425 8.896 -4.008 1.00 89.00 93 ASN A CA 1
ATOM 736 C C . ASN A 1 93 ? -7.649 9.834 -3.986 1.00 89.00 93 ASN A C 1
ATOM 738 O O . ASN A 1 93 ? -8.784 9.365 -3.993 1.00 89.00 93 ASN A O 1
ATOM 742 N N . SER A 1 94 ? -7.440 11.154 -3.961 1.00 91.56 94 SER A N 1
ATOM 743 C CA . SER A 1 94 ? -8.528 12.143 -3.957 1.00 91.56 94 SER A CA 1
ATOM 744 C C . SER A 1 94 ? -9.432 12.023 -5.185 1.00 91.56 94 SER A C 1
ATOM 746 O O . SER A 1 94 ? -10.648 12.147 -5.055 1.00 91.56 94 SER A O 1
ATOM 748 N N . GLU A 1 95 ? -8.861 11.727 -6.355 1.00 91.38 95 GLU A N 1
ATOM 749 C CA . GLU A 1 95 ? -9.610 11.542 -7.603 1.00 91.38 95 GLU A CA 1
ATOM 750 C C . GLU A 1 95 ? -10.391 10.216 -7.620 1.00 91.38 95 GLU A C 1
ATOM 752 O O . GLU A 1 95 ? -11.482 10.141 -8.182 1.00 91.38 95 GLU A O 1
ATOM 757 N N . CYS A 1 96 ? -9.874 9.187 -6.943 1.00 94.88 96 CYS A N 1
ATOM 758 C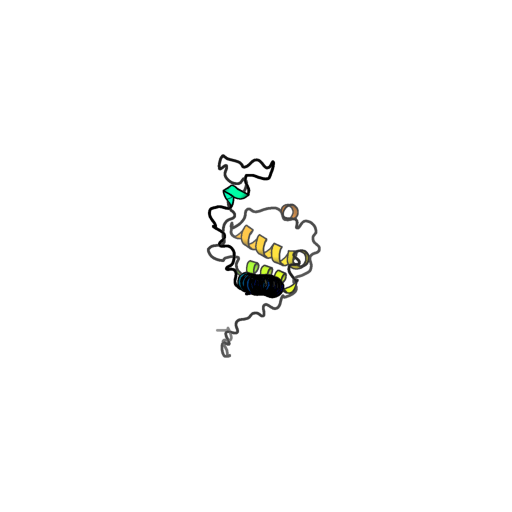 CA . CYS A 1 96 ? -10.451 7.840 -6.901 1.00 94.88 96 CYS A CA 1
ATOM 759 C C . CYS A 1 96 ? -11.352 7.582 -5.690 1.00 94.88 96 CYS A C 1
ATOM 761 O O . CYS A 1 96 ? -11.766 6.446 -5.463 1.00 94.88 96 CYS A O 1
ATOM 763 N N . ARG A 1 97 ? -11.682 8.620 -4.912 1.00 93.75 97 ARG A N 1
ATOM 764 C CA . ARG A 1 97 ? -12.502 8.498 -3.697 1.00 93.75 97 ARG A CA 1
ATOM 765 C C . ARG A 1 97 ? -13.849 7.828 -3.953 1.00 93.75 97 ARG A C 1
ATOM 767 O O . ARG A 1 97 ? -14.280 7.006 -3.160 1.00 93.75 97 ARG A O 1
ATOM 774 N N . HIS A 1 98 ? -14.508 8.170 -5.054 1.00 91.25 98 HIS A N 1
ATOM 775 C CA . HIS A 1 98 ? -15.797 7.579 -5.407 1.00 91.25 98 HIS A CA 1
ATOM 776 C C . HIS A 1 98 ? -15.672 6.067 -5.668 1.00 91.25 98 HIS A C 1
ATOM 778 O O . HIS A 1 98 ? -16.432 5.296 -5.102 1.00 91.25 98 HIS A O 1
ATOM 784 N N . VAL A 1 99 ? -14.638 5.629 -6.395 1.00 94.12 99 VAL A N 1
ATOM 785 C CA . VAL A 1 99 ? -14.369 4.198 -6.640 1.00 94.12 99 VAL A CA 1
ATOM 786 C C . VAL A 1 99 ? -13.974 3.464 -5.353 1.00 94.12 99 VAL A C 1
ATOM 788 O O . VAL A 1 99 ? -14.362 2.321 -5.127 1.00 94.12 99 VAL A O 1
ATOM 791 N N . ALA A 1 100 ? -13.224 4.130 -4.471 1.00 94.25 100 ALA A N 1
ATOM 792 C CA . ALA A 1 100 ? -12.881 3.587 -3.160 1.00 94.25 100 ALA A CA 1
ATOM 793 C C . ALA A 1 100 ? -14.127 3.391 -2.276 1.00 94.25 100 ALA A C 1
ATOM 795 O O . ALA A 1 100 ? -14.204 2.408 -1.540 1.00 94.25 100 ALA A O 1
ATOM 796 N N . LYS A 1 101 ? -15.108 4.301 -2.365 1.00 94.19 101 LYS A N 1
ATOM 797 C CA . LYS A 1 101 ? -16.396 4.195 -1.665 1.00 94.19 101 LYS A CA 1
ATOM 798 C C . LYS A 1 101 ? -17.140 2.925 -2.086 1.00 94.19 101 LYS A C 1
ATOM 800 O O . LYS A 1 101 ? -17.537 2.171 -1.203 1.00 94.19 101 LYS A O 1
ATOM 805 N N . ASP A 1 102 ? -17.227 2.649 -3.388 1.00 94.81 102 ASP A N 1
ATOM 806 C CA . ASP A 1 102 ? -17.876 1.442 -3.927 1.00 94.81 102 ASP A CA 1
ATOM 807 C C . ASP A 1 102 ? -17.189 0.155 -3.426 1.00 94.81 102 ASP A C 1
ATOM 809 O O . ASP A 1 102 ? -17.842 -0.806 -3.013 1.00 94.81 102 ASP A O 1
ATOM 813 N N . TYR A 1 103 ? -15.852 0.149 -3.373 1.00 94.94 103 TYR A N 1
ATOM 814 C CA . TYR A 1 103 ? -15.089 -0.975 -2.825 1.00 94.94 103 TYR A CA 1
ATOM 815 C C . TYR A 1 103 ? -15.364 -1.206 -1.331 1.00 94.94 103 TYR A C 1
ATOM 817 O O . TYR A 1 103 ? -15.589 -2.345 -0.910 1.00 94.94 103 TYR A O 1
ATOM 825 N N . PHE A 1 104 ? -15.393 -0.148 -0.517 1.00 94.44 104 PHE A N 1
ATOM 826 C CA . PHE A 1 104 ? -15.732 -0.279 0.902 1.00 94.44 104 PHE A CA 1
ATOM 827 C C . PHE A 1 104 ? -17.191 -0.682 1.119 1.00 94.44 104 PHE A C 1
ATOM 829 O O . PHE A 1 104 ? -17.469 -1.485 2.009 1.00 94.44 104 PHE A O 1
ATOM 836 N N . GLU A 1 105 ? -18.109 -0.186 0.291 1.00 94.56 105 GLU A N 1
ATOM 837 C CA . GLU A 1 105 ? -19.517 -0.578 0.324 1.00 94.56 105 GLU A CA 1
ATOM 838 C C . GLU A 1 105 ? -19.685 -2.080 0.079 1.00 94.56 105 GLU A C 1
ATOM 840 O O . GLU A 1 105 ? -20.339 -2.757 0.877 1.00 94.56 105 GLU A O 1
ATOM 845 N N . CYS A 1 106 ? -19.024 -2.629 -0.947 1.00 95.88 106 CYS A N 1
ATOM 846 C CA . CYS A 1 106 ? -19.047 -4.069 -1.199 1.00 95.88 106 CYS A CA 1
ATOM 847 C C . CYS A 1 106 ? -18.589 -4.860 0.034 1.00 95.88 106 CYS A C 1
ATOM 849 O O . CYS A 1 106 ? -19.255 -5.811 0.455 1.00 95.88 106 CYS A O 1
ATOM 851 N N . ARG A 1 107 ? -17.487 -4.440 0.665 1.00 94.81 107 ARG A N 1
ATOM 852 C CA . ARG A 1 107 ? -16.931 -5.135 1.833 1.00 94.81 107 ARG A CA 1
ATOM 853 C C . ARG A 1 107 ? -17.846 -5.081 3.052 1.00 94.81 107 ARG A C 1
ATOM 855 O O . ARG A 1 107 ? -17.987 -6.090 3.738 1.00 94.81 107 ARG A O 1
ATOM 862 N N . MET A 1 108 ? -18.482 -3.938 3.300 1.00 94.06 108 MET A N 1
ATOM 863 C CA . MET A 1 108 ? -19.453 -3.771 4.387 1.00 94.06 108 MET A CA 1
ATOM 864 C C . MET A 1 108 ? -20.724 -4.601 4.166 1.00 94.06 108 MET A C 1
ATOM 866 O O . MET A 1 108 ? -21.310 -5.111 5.124 1.00 94.06 108 MET A O 1
ATOM 870 N N . ASN A 1 109 ? -21.1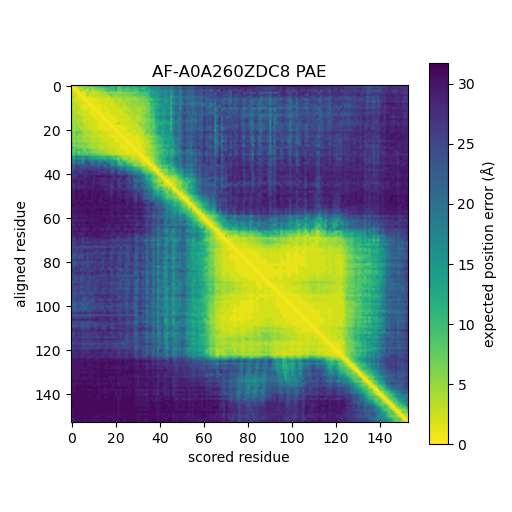48 -4.767 2.911 1.00 94.69 109 ASN A N 1
ATOM 871 C CA . ASN A 1 109 ? -22.326 -5.565 2.565 1.00 94.69 109 ASN A CA 1
ATOM 872 C C . ASN A 1 109 ? -22.084 -7.073 2.712 1.00 94.69 109 ASN A C 1
ATOM 874 O O . ASN A 1 109 ? -22.998 -7.790 3.113 1.00 94.69 109 ASN A O 1
ATOM 878 N N . HIS A 1 110 ? -20.857 -7.535 2.464 1.00 92.69 110 HIS A N 1
ATOM 879 C CA . HIS A 1 110 ? -20.478 -8.950 2.555 1.00 92.69 110 HIS A CA 1
ATOM 880 C C . HIS A 1 110 ? -19.825 -9.339 3.890 1.00 92.69 110 HIS A C 1
ATOM 882 O O . HIS A 1 110 ? -19.296 -10.438 4.018 1.00 92.69 110 HIS A O 1
ATOM 888 N N . GLY A 1 111 ? -19.827 -8.451 4.891 1.00 90.69 111 GLY A N 1
ATOM 889 C CA . GLY A 1 111 ? -19.242 -8.742 6.206 1.00 90.69 111 GLY A CA 1
ATOM 890 C C . GLY A 1 111 ? -17.714 -8.897 6.197 1.00 90.69 111 GLY A C 1
ATOM 891 O O . GLY A 1 111 ? -17.141 -9.417 7.149 1.00 90.69 111 GLY A O 1
ATOM 892 N N . LEU A 1 112 ? -17.040 -8.422 5.145 1.00 90.12 112 LEU A N 1
ATOM 893 C CA . LEU A 1 112 ? -15.575 -8.370 5.036 1.00 90.12 112 LEU A CA 1
ATOM 894 C C . LEU A 1 112 ? -14.983 -7.128 5.729 1.00 90.12 112 LEU A C 1
ATOM 896 O O . LEU A 1 112 ? -13.771 -6.891 5.672 1.00 90.12 112 LEU A O 1
ATOM 900 N N . MET A 1 113 ? -15.846 -6.294 6.308 1.00 88.75 113 MET A N 1
A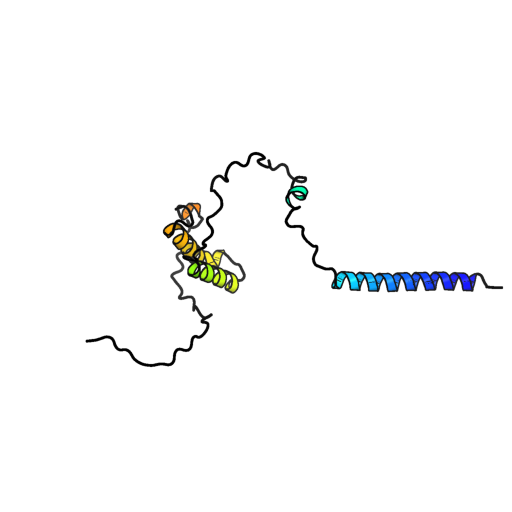TOM 901 C CA . MET A 1 113 ? -15.540 -5.096 7.080 1.00 88.75 113 MET A CA 1
ATOM 902 C C . MET A 1 113 ? -16.762 -4.728 7.931 1.00 88.75 113 MET A C 1
ATOM 904 O O . MET A 1 113 ? -17.894 -4.854 7.462 1.00 88.75 113 MET A O 1
ATOM 908 N N . ASP A 1 114 ? -16.539 -4.245 9.154 1.00 89.06 114 ASP A N 1
ATOM 909 C CA . ASP A 1 114 ? -17.617 -3.715 9.990 1.00 89.06 114 ASP A CA 1
ATOM 910 C C . ASP A 1 114 ? -18.302 -2.526 9.311 1.00 89.06 114 ASP A C 1
ATOM 912 O O . ASP A 1 114 ? -17.658 -1.692 8.668 1.00 89.06 114 ASP A O 1
ATOM 916 N N . LYS A 1 115 ? -19.624 -2.433 9.473 1.00 90.25 115 LYS A N 1
ATOM 917 C CA . LYS A 1 115 ? -20.395 -1.303 8.951 1.00 90.25 115 LYS A CA 1
ATOM 918 C C . LYS A 1 115 ? -20.043 -0.046 9.740 1.00 90.25 115 LYS A C 1
ATOM 920 O O . LYS A 1 115 ? -20.331 0.047 10.930 1.00 90.25 115 LYS A O 1
ATOM 925 N N . GLU A 1 116 ? -19.454 0.925 9.057 1.00 89.62 116 GLU A N 1
ATOM 926 C CA . GLU A 1 116 ? -19.049 2.211 9.621 1.00 89.62 116 GLU A CA 1
ATOM 927 C C . GLU A 1 116 ? -19.727 3.351 8.854 1.00 89.62 116 GLU A C 1
ATOM 929 O O . GLU A 1 116 ? -20.031 3.249 7.665 1.00 89.62 116 GLU A O 1
ATOM 934 N N . GLU A 1 117 ? -19.972 4.466 9.536 1.00 91.69 117 GLU A N 1
ATOM 935 C CA . GLU A 1 117 ? -20.554 5.649 8.904 1.00 91.69 117 GLU A CA 1
ATOM 936 C C . GLU A 1 117 ? -19.559 6.288 7.930 1.00 91.69 117 GLU A C 1
ATOM 938 O O . GLU A 1 117 ? -18.381 6.480 8.245 1.00 91.69 117 GLU A O 1
ATOM 943 N N . TRP A 1 118 ? -20.052 6.714 6.765 1.00 90.00 118 TRP A N 1
ATOM 944 C CA . TRP A 1 118 ? -19.236 7.338 5.722 1.00 90.00 118 TRP A CA 1
ATOM 945 C C . TRP A 1 118 ? -18.409 8.527 6.226 1.00 90.00 118 TRP A C 1
ATOM 947 O O . TRP A 1 118 ? -17.267 8.695 5.807 1.00 90.00 118 TRP A O 1
ATOM 957 N N . GLN A 1 119 ? -18.931 9.309 7.175 1.00 90.62 119 GLN A N 1
ATOM 958 C CA . GLN A 1 119 ? -18.205 10.424 7.792 1.00 90.62 119 GLN A CA 1
ATOM 959 C C . GLN A 1 119 ? -16.958 9.963 8.563 1.00 90.62 119 GLN A C 1
ATOM 961 O O . GLN A 1 119 ? -15.900 10.575 8.423 1.00 90.62 119 GLN A O 1
ATOM 966 N N . LYS A 1 120 ? -17.042 8.851 9.307 1.00 89.44 120 LYS A N 1
ATOM 967 C CA . LYS A 1 120 ? -15.905 8.270 10.048 1.00 89.44 120 LYS A CA 1
ATOM 968 C C . LYS A 1 120 ? -14.842 7.702 9.114 1.00 89.44 120 LYS A C 1
ATOM 970 O O . LYS A 1 120 ? -13.656 7.753 9.423 1.00 89.44 120 LYS A O 1
ATOM 975 N N . LEU A 1 121 ? -15.268 7.213 7.951 1.00 87.94 121 LEU A N 1
ATOM 976 C CA . LEU A 1 121 ? -14.390 6.769 6.866 1.00 87.94 121 LEU A CA 1
ATOM 977 C C . LEU A 1 121 ? -13.834 7.939 6.027 1.00 87.94 121 LEU A C 1
ATOM 979 O O . LEU A 1 121 ? -13.107 7.725 5.059 1.00 87.94 121 LEU A O 1
ATOM 983 N N . GLY A 1 122 ? -14.161 9.183 6.391 1.00 89.00 122 GLY A N 1
ATOM 984 C CA . GLY A 1 122 ? -13.680 10.399 5.744 1.00 89.00 122 GLY A CA 1
ATOM 985 C C . GLY A 1 122 ? -14.533 10.873 4.566 1.00 89.00 122 GLY A C 1
ATOM 986 O O . GLY A 1 122 ? -14.255 11.938 4.028 1.00 89.00 122 GLY A O 1
ATOM 987 N N . TYR A 1 123 ? -15.591 10.170 4.171 1.00 87.06 123 TYR A N 1
ATOM 988 C CA . TYR A 1 123 ? -16.467 10.501 3.035 1.00 87.06 123 TYR A CA 1
ATOM 989 C C . TYR A 1 123 ? -17.554 11.548 3.352 1.00 87.06 123 TYR A C 1
ATOM 991 O O . TYR A 1 123 ? -18.579 11.587 2.680 1.00 87.06 123 TYR A O 1
ATOM 999 N N . GLY A 1 124 ? -17.347 12.396 4.366 1.00 78.44 124 GLY A N 1
ATOM 1000 C CA . GLY A 1 124 ? -18.332 13.391 4.811 1.00 78.44 124 GLY A CA 1
ATOM 1001 C C . GLY A 1 124 ? -18.624 14.521 3.815 1.00 78.44 124 GLY A C 1
ATOM 1002 O O . GLY A 1 124 ? -19.716 15.078 3.846 1.00 78.44 124 GLY A O 1
ATOM 1003 N N . ASP A 1 125 ? -17.698 1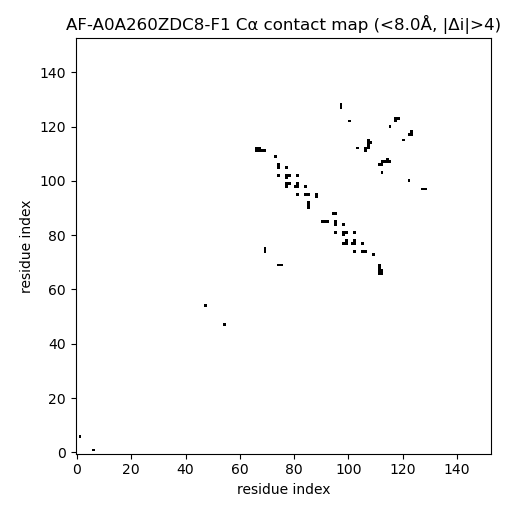4.812 2.897 1.00 69.06 125 ASP A N 1
ATOM 1004 C CA . ASP A 1 125 ? -17.824 15.916 1.941 1.00 69.06 125 ASP A CA 1
ATOM 1005 C C . ASP A 1 125 ? -18.256 15.396 0.563 1.00 69.06 125 ASP A C 1
ATOM 1007 O O . ASP A 1 125 ? -17.440 15.073 -0.307 1.00 69.06 125 ASP A O 1
ATOM 1011 N N . SER A 1 126 ? -19.566 15.274 0.360 1.00 55.81 126 SER A N 1
ATOM 1012 C CA . SER A 1 126 ? -20.170 14.792 -0.883 1.00 55.81 126 SER A CA 1
ATOM 1013 C C . S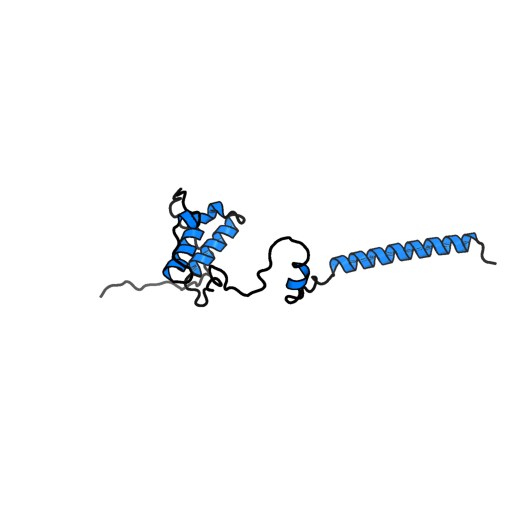ER A 1 126 ? -20.147 15.867 -1.977 1.00 55.81 126 SER A C 1
ATOM 1015 O O . SER A 1 126 ? -21.148 16.533 -2.245 1.00 55.81 126 SER A O 1
ATOM 1017 N N . LYS A 1 127 ? -19.015 16.018 -2.671 1.00 56.75 127 LYS A N 1
ATOM 1018 C CA . LYS A 1 127 ? -19.066 16.383 -4.094 1.00 56.75 127 LYS A CA 1
ATOM 1019 C C . LYS A 1 127 ? -19.251 15.084 -4.869 1.00 56.75 127 LYS A C 1
ATOM 1021 O O . LYS A 1 127 ? -18.282 14.433 -5.242 1.00 56.75 127 LYS A O 1
ATOM 1026 N N . GLU A 1 128 ? -20.509 14.679 -5.015 1.00 56.75 128 GLU A N 1
ATOM 1027 C CA . GLU A 1 128 ? -20.927 13.552 -5.851 1.00 56.75 128 GLU A CA 1
ATOM 1028 C C . GLU A 1 128 ? -20.536 13.865 -7.304 1.00 56.75 128 GLU A C 1
ATOM 1030 O O . GLU A 1 128 ? -21.260 14.538 -8.036 1.00 56.75 128 GLU A O 1
ATOM 1035 N N . ILE A 1 129 ? -19.344 13.433 -7.720 1.00 52.62 129 ILE A N 1
ATOM 1036 C CA . ILE A 1 129 ? -18.990 13.402 -9.136 1.00 52.62 129 ILE A CA 1
ATOM 1037 C C . ILE A 1 129 ? -19.700 12.172 -9.692 1.00 52.62 129 ILE A C 1
ATOM 1039 O O . ILE A 1 129 ? -19.310 11.035 -9.436 1.00 52.62 129 ILE A O 1
ATOM 1043 N N . SER A 1 130 ? -20.809 12.435 -10.379 1.00 46.84 130 SER A N 1
ATOM 1044 C CA . SER A 1 130 ? -21.670 11.458 -11.033 1.00 46.84 130 SER A CA 1
ATOM 1045 C C . SER A 1 130 ? -20.861 10.419 -11.805 1.00 46.84 130 SER A C 1
ATOM 1047 O O . SER A 1 130 ? -20.001 10.793 -12.605 1.00 46.84 130 SER A O 1
ATOM 1049 N N . LYS A 1 131 ? -21.208 9.144 -11.588 1.00 46.91 131 LYS A N 1
ATOM 1050 C CA . LYS A 1 131 ? -20.788 7.943 -12.323 1.00 46.91 131 LYS A CA 1
ATOM 1051 C C . LYS A 1 131 ? -20.353 8.263 -13.757 1.00 46.91 131 LYS A C 1
ATOM 1053 O O . LYS A 1 131 ? -21.179 8.330 -14.665 1.00 46.91 131 LYS A O 1
ATOM 1058 N N . GLN A 1 132 ? -19.056 8.449 -13.970 1.00 42.59 132 GLN A N 1
ATOM 1059 C CA . GLN A 1 132 ? -18.503 8.314 -15.306 1.00 42.59 132 GLN A CA 1
ATOM 1060 C C . GLN A 1 132 ? -18.359 6.817 -15.541 1.00 42.59 132 GLN A C 1
ATOM 1062 O O . GLN A 1 132 ? -17.754 6.123 -14.728 1.00 42.59 132 GLN A O 1
ATOM 1067 N N . ASN A 1 133 ? -18.968 6.324 -16.620 1.00 49.12 133 ASN A N 1
ATOM 1068 C CA . ASN A 1 133 ? -18.670 5.008 -17.168 1.00 49.12 133 ASN A CA 1
ATOM 1069 C C . ASN A 1 133 ? -17.162 4.955 -17.422 1.00 49.12 133 ASN A C 1
ATOM 1071 O O . ASN A 1 133 ? -16.694 5.406 -18.467 1.00 49.12 133 ASN A O 1
ATOM 1075 N N . ILE A 1 134 ? -16.405 4.458 -16.443 1.00 49.78 134 ILE A N 1
ATOM 1076 C CA . ILE A 1 134 ? -15.006 4.106 -16.625 1.00 49.78 134 ILE A CA 1
ATOM 1077 C C . ILE A 1 134 ? -15.036 3.021 -17.700 1.00 49.78 134 ILE A C 1
ATOM 1079 O O . ILE A 1 134 ? -15.694 1.995 -17.494 1.00 49.78 134 ILE A O 1
ATOM 1083 N N . PRO A 1 135 ? -14.413 3.234 -18.869 1.00 45.03 135 PRO A N 1
ATOM 1084 C CA . PRO A 1 135 ? -14.300 2.174 -19.843 1.00 45.03 135 PRO A CA 1
ATOM 1085 C C . PRO A 1 135 ? -13.479 1.072 -19.179 1.00 45.03 135 PRO A C 1
ATOM 1087 O O . PRO A 1 135 ? -12.267 1.186 -19.021 1.00 45.03 135 PRO A O 1
ATOM 1090 N N . VAL A 1 136 ? -14.147 -0.005 -18.769 1.00 49.84 136 VAL A N 1
ATOM 1091 C CA . VAL A 1 136 ? -13.512 -1.278 -18.427 1.00 49.84 136 VAL A CA 1
ATOM 1092 C C . VAL A 1 136 ? -12.919 -1.863 -19.706 1.00 49.84 136 VAL A C 1
ATOM 1094 O O . VAL A 1 136 ? -13.400 -2.841 -20.263 1.00 49.84 136 VAL A O 1
ATOM 1097 N N . THR A 1 137 ? -11.867 -1.234 -20.221 1.00 48.25 137 THR A N 1
ATOM 1098 C CA . THR A 1 137 ? -11.065 -1.750 -21.325 1.00 48.25 137 THR A CA 1
ATOM 1099 C C . THR A 1 137 ? -9.657 -2.032 -20.838 1.00 48.25 137 THR A C 1
ATOM 1101 O O . THR A 1 137 ? -8.678 -1.526 -21.370 1.00 48.25 137 THR A O 1
ATOM 1104 N N . CYS A 1 138 ? -9.557 -2.943 -19.877 1.00 51.75 138 CYS A N 1
ATOM 1105 C CA . CYS A 1 138 ? -8.710 -4.099 -20.131 1.00 51.75 138 CYS A CA 1
ATOM 1106 C C . CYS A 1 138 ? -9.619 -5.328 -20.223 1.00 51.75 138 CYS A C 1
ATOM 1108 O O . CYS A 1 138 ? -9.645 -6.196 -19.355 1.00 51.75 138 CYS A O 1
ATOM 1110 N N . VAL A 1 139 ? -10.438 -5.361 -21.279 1.00 50.47 139 VAL A N 1
ATOM 1111 C CA . VAL A 1 139 ? -11.085 -6.599 -21.700 1.00 50.47 139 VAL A CA 1
ATOM 1112 C C . VAL A 1 139 ? -9.955 -7.478 -22.228 1.00 50.47 139 VAL A C 1
ATOM 1114 O O . VAL A 1 139 ? -9.404 -7.194 -23.293 1.00 50.47 139 VAL A O 1
ATOM 1117 N N . CYS A 1 140 ? -9.605 -8.560 -21.528 1.00 50.19 140 CYS A N 1
ATOM 1118 C CA . CYS A 1 140 ? -9.094 -9.727 -22.238 1.00 50.19 140 CYS A CA 1
ATOM 1119 C C . CYS A 1 140 ? -10.192 -10.085 -23.239 1.00 50.19 140 CYS A C 1
ATOM 1121 O O . CYS A 1 140 ? -11.235 -10.598 -22.838 1.00 50.19 140 CYS A O 1
ATOM 1123 N N . LYS A 1 141 ? -10.024 -9.708 -24.512 1.00 36.19 141 LYS A N 1
ATOM 1124 C CA . LYS A 1 141 ? -10.960 -10.044 -25.587 1.00 36.19 141 LYS A CA 1
ATOM 1125 C C . LYS A 1 141 ? -11.099 -11.564 -25.627 1.00 36.19 141 LYS A C 1
ATOM 1127 O O . LYS A 1 141 ? -10.321 -12.243 -26.285 1.00 36.19 141 LYS A O 1
ATOM 1132 N N . VAL A 1 142 ? -12.112 -12.100 -24.959 1.00 47.84 142 VAL A N 1
ATOM 1133 C CA . VAL A 1 142 ? -12.712 -13.360 -25.375 1.00 47.84 142 VAL A CA 1
ATOM 1134 C C . VAL A 1 142 ? -13.598 -12.974 -26.550 1.00 47.84 142 VAL A C 1
ATOM 1136 O O . VAL A 1 142 ? -14.749 -12.586 -26.371 1.00 47.84 142 VAL A O 1
ATOM 1139 N N . GLN A 1 143 ? -13.027 -12.966 -27.756 1.00 36.03 143 GLN A N 1
ATOM 1140 C CA . GLN A 1 143 ? -13.822 -12.870 -28.977 1.00 36.03 143 GLN A CA 1
ATOM 1141 C C . GLN A 1 143 ? -14.694 -14.123 -29.050 1.00 36.03 143 GLN A C 1
ATOM 1143 O O . GLN A 1 143 ? -14.242 -15.186 -29.468 1.00 36.03 143 GLN A O 1
ATOM 1148 N N . LYS A 1 144 ? -15.942 -14.004 -28.600 1.00 38.47 144 LYS A N 1
ATOM 1149 C CA . LYS A 1 144 ? -16.994 -14.949 -28.945 1.00 38.47 144 LYS A CA 1
ATOM 1150 C C . LYS A 1 144 ? -17.560 -14.482 -30.283 1.00 38.47 144 LYS A C 1
ATOM 1152 O O . LYS A 1 144 ? -18.008 -13.345 -30.390 1.00 38.47 144 LYS A O 1
ATOM 1157 N N . LEU A 1 145 ? -17.421 -15.336 -31.294 1.00 37.81 145 LEU A N 1
ATOM 1158 C CA . LEU A 1 145 ? -18.023 -15.166 -32.611 1.00 37.81 145 LEU A CA 1
ATOM 1159 C C . LEU A 1 145 ? -19.534 -14.933 -32.445 1.00 37.81 145 LEU A C 1
ATOM 1161 O O . LEU A 1 145 ? -20.182 -15.622 -31.654 1.00 37.81 145 LEU A O 1
ATOM 1165 N N . GLU A 1 146 ? -20.040 -13.928 -33.154 1.00 41.72 146 GLU A N 1
ATOM 1166 C CA . GLU A 1 146 ? -21.462 -13.612 -33.332 1.00 41.72 146 GLU A CA 1
ATOM 1167 C C . GLU A 1 146 ? -22.173 -14.868 -33.899 1.00 41.72 146 GLU A C 1
ATOM 1169 O O . GLU A 1 146 ? -21.556 -15.655 -34.611 1.00 41.72 146 GLU A O 1
ATOM 1174 N N . GLU A 1 147 ? -23.400 -15.238 -33.532 1.00 45.34 147 GLU A N 1
ATOM 1175 C CA . GLU A 1 147 ? -24.651 -14.518 -33.765 1.00 45.34 147 GLU A CA 1
ATOM 1176 C C . GLU A 1 147 ? -25.818 -15.218 -33.020 1.00 45.34 147 GLU A C 1
ATOM 1178 O O . GLU A 1 147 ? -25.832 -16.437 -32.864 1.00 45.34 147 GLU A O 1
ATOM 1183 N N . ASN A 1 148 ? -26.836 -14.424 -32.665 1.00 39.91 148 ASN A N 1
ATOM 1184 C CA . ASN A 1 148 ? -28.258 -14.786 -32.545 1.00 39.91 148 ASN A CA 1
ATOM 1185 C C . ASN A 1 148 ? -28.720 -15.792 -31.475 1.00 39.91 148 ASN A C 1
ATOM 1187 O O . ASN A 1 148 ? -28.836 -16.984 -31.735 1.00 39.91 148 ASN A O 1
ATOM 1191 N N . VAL A 1 149 ? -29.241 -15.265 -30.358 1.00 36.66 149 VAL A N 1
ATOM 1192 C CA . VAL A 1 149 ? -30.474 -15.812 -29.759 1.00 36.66 149 VAL A CA 1
ATOM 1193 C C . VAL A 1 149 ? -31.378 -14.655 -29.333 1.00 36.66 149 VAL A C 1
ATOM 1195 O O . VAL A 1 149 ? -31.138 -13.965 -28.343 1.00 36.66 149 VAL A O 1
ATOM 1198 N N . ILE A 1 150 ? -32.416 -14.445 -30.138 1.00 36.06 150 ILE A N 1
ATOM 1199 C CA . ILE A 1 150 ? -33.590 -13.631 -29.836 1.00 36.06 150 ILE A CA 1
ATOM 1200 C C . ILE A 1 150 ? -34.377 -14.373 -28.746 1.00 36.06 150 ILE A C 1
ATOM 1202 O O . ILE A 1 150 ? -34.704 -15.544 -28.918 1.00 36.06 150 ILE A O 1
ATOM 1206 N N . TYR A 1 151 ? -34.691 -13.712 -27.631 1.00 39.19 151 TYR A N 1
ATOM 1207 C CA . TYR A 1 151 ? -35.704 -14.211 -26.698 1.00 39.19 151 TYR A CA 1
ATOM 1208 C C . TYR A 1 151 ? -37.091 -13.946 -27.290 1.00 39.19 151 TYR A C 1
ATOM 1210 O O . TYR A 1 151 ? -37.441 -12.787 -27.497 1.00 39.19 151 TYR A O 1
ATOM 1218 N N . THR A 1 152 ? -37.865 -15.000 -27.562 1.00 34.09 152 THR A N 1
ATOM 1219 C CA . THR A 1 152 ? -39.340 -15.083 -27.442 1.00 34.09 152 THR A CA 1
ATOM 1220 C C . THR A 1 152 ? -39.820 -16.479 -27.860 1.00 34.09 152 THR A C 1
ATOM 1222 O O . THR A 1 152 ? -39.420 -16.954 -28.916 1.00 34.09 152 THR A O 1
ATOM 1225 N N . GLY A 1 153 ? -40.718 -17.073 -27.057 1.00 36.22 153 GLY A N 1
ATOM 1226 C CA . GLY A 1 153 ? -41.610 -18.182 -27.441 1.00 36.22 153 GLY A CA 1
ATOM 1227 C C . GLY A 1 153 ? -41.036 -19.583 -27.340 1.00 36.22 153 GLY A C 1
ATOM 1228 O O . GLY A 1 153 ? -40.560 -20.078 -28.380 1.00 36.22 153 GLY A O 1
#

Radius of gyration: 31.03 Å; Cα contacts (8 Å, |Δi|>4): 49; chains: 1; bounding box: 114×35×60 Å

pLDDT: mean 76.37, std 19.67, range [34.09, 96.31]

Organism: Caenorhabditis remanei (NCBI:txid31234)

Sequence (153 aa):
MVSKSQIQTGILGASLMMAITCGYIYEYWQKHKPPPEIPIQSWDKYMSQTGPFIRVTTVSAPLKGSFPLDHEGTCKLEMLNYMVCLHEKKQQNSECRHVAKDYFECRMNHGLMDKEEWQKLGYGDSKEISKQNIPVTCVCKVQKLEENVIYTG